Protein AF-A0A7W6GP53-F1 (afdb_monomer_lite)

Radius of gyration: 15.45 Å; chains: 1; bounding box: 38×41×33 Å

Structure (mmCIF, N/CA/C/O backbone):
data_AF-A0A7W6GP53-F1
#
_entry.id   AF-A0A7W6GP53-F1
#
loop_
_atom_site.group_PDB
_atom_site.id
_atom_site.type_symbol
_atom_site.label_atom_id
_atom_site.label_alt_id
_atom_site.label_comp_id
_atom_site.label_asym_id
_atom_site.label_entity_id
_atom_site.label_seq_id
_atom_site.pdbx_PDB_ins_code
_atom_site.Cartn_x
_atom_site.Cartn_y
_atom_site.Cartn_z
_atom_site.occupancy
_atom_site.B_iso_or_equiv
_atom_site.auth_seq_id
_atom_site.auth_comp_id
_atom_site.auth_asym_id
_atom_site.auth_atom_id
_atom_site.pdbx_PDB_model_num
ATOM 1 N N . MET A 1 1 ? -12.006 -1.193 -13.267 1.00 56.91 1 MET A N 1
ATOM 2 C CA . MET A 1 1 ? -11.193 -1.408 -14.483 1.00 56.91 1 MET A CA 1
ATOM 3 C C . MET A 1 1 ? -10.850 -2.889 -14.584 1.00 56.91 1 MET A C 1
ATOM 5 O O . MET A 1 1 ? -11.131 -3.605 -13.632 1.00 56.91 1 MET A O 1
ATOM 9 N N . ASN A 1 2 ? -10.343 -3.368 -15.724 1.00 81.62 2 ASN A N 1
ATOM 10 C CA . ASN A 1 2 ? -9.877 -4.751 -15.856 1.00 81.62 2 ASN A CA 1
ATOM 11 C C . ASN A 1 2 ? -8.370 -4.773 -15.589 1.00 81.62 2 ASN A C 1
ATOM 13 O O . ASN A 1 2 ? -7.609 -4.266 -16.407 1.00 81.62 2 ASN A O 1
ATOM 17 N N . HIS A 1 3 ? -7.961 -5.282 -14.431 1.00 86.25 3 HIS A N 1
ATOM 18 C CA . HIS A 1 3 ? -6.551 -5.415 -14.069 1.00 86.25 3 HIS A CA 1
ATOM 19 C C . HIS A 1 3 ? -5.919 -6.632 -14.754 1.00 86.25 3 HIS A C 1
ATOM 21 O O . HIS A 1 3 ? -6.619 -7.632 -14.951 1.00 86.25 3 HIS A O 1
ATOM 27 N N . PRO A 1 4 ? -4.612 -6.605 -15.076 1.00 91.62 4 PRO A N 1
ATOM 28 C CA . PRO A 1 4 ? -3.892 -7.837 -15.376 1.00 91.62 4 PRO A CA 1
ATOM 29 C C . PRO A 1 4 ? -3.923 -8.758 -14.149 1.00 91.62 4 PRO A C 1
ATOM 31 O O . PRO A 1 4 ? -4.135 -8.315 -13.016 1.00 91.62 4 PRO A O 1
ATOM 34 N N . ALA A 1 5 ? -3.694 -10.052 -14.359 1.00 94.75 5 ALA A N 1
ATOM 35 C CA . ALA A 1 5 ? -3.477 -10.954 -13.237 1.00 94.75 5 ALA A CA 1
ATOM 36 C C . ALA A 1 5 ? -2.178 -10.569 -12.512 1.00 94.75 5 ALA A C 1
ATOM 38 O O . ALA A 1 5 ? -1.175 -10.256 -13.153 1.00 94.75 5 ALA A O 1
ATOM 39 N N . LEU A 1 6 ? -2.194 -10.607 -11.179 1.00 97.81 6 LEU A N 1
ATOM 40 C CA . LEU A 1 6 ? -0.962 -10.548 -10.393 1.00 97.81 6 LEU A CA 1
ATOM 41 C C . LEU A 1 6 ? -0.091 -11.778 -10.697 1.00 97.81 6 LEU A C 1
ATOM 43 O O . LEU A 1 6 ? -0.642 -12.828 -11.053 1.00 97.81 6 LEU A O 1
ATOM 47 N N . PRO A 1 7 ? 1.239 -11.698 -10.506 1.00 97.88 7 PRO A N 1
ATOM 48 C CA . PRO A 1 7 ? 2.081 -12.883 -10.602 1.00 97.88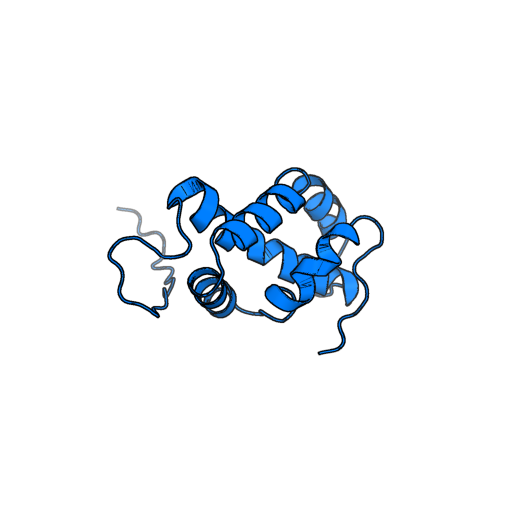 7 PRO A CA 1
ATOM 49 C C . PRO A 1 7 ? 1.588 -13.962 -9.628 1.00 97.88 7 PRO A C 1
ATOM 51 O O . PRO A 1 7 ? 1.139 -13.652 -8.523 1.00 97.88 7 PRO A O 1
ATOM 54 N N . GLU A 1 8 ? 1.670 -15.231 -10.032 1.00 96.44 8 GLU A N 1
ATOM 55 C CA . GLU A 1 8 ? 1.014 -16.357 -9.346 1.00 96.44 8 GLU A CA 1
ATOM 56 C C . GLU A 1 8 ? 1.351 -16.430 -7.846 1.00 96.44 8 GLU A C 1
ATOM 58 O O . GLU A 1 8 ? 0.461 -16.568 -7.006 1.00 96.44 8 GLU A O 1
ATOM 63 N N . ASN A 1 9 ? 2.620 -16.205 -7.495 1.00 95.88 9 ASN A N 1
ATOM 64 C CA . ASN A 1 9 ? 3.112 -16.204 -6.111 1.00 95.88 9 ASN A CA 1
ATOM 65 C C . ASN A 1 9 ? 2.451 -15.137 -5.212 1.00 95.88 9 ASN A C 1
ATOM 67 O O . ASN A 1 9 ? 2.475 -15.260 -3.980 1.00 95.88 9 ASN A O 1
ATOM 71 N N . PHE A 1 10 ? 1.844 -14.113 -5.822 1.00 98.06 10 PHE A N 1
ATOM 72 C CA . PHE A 1 10 ? 1.187 -12.979 -5.170 1.00 98.06 10 PHE A CA 1
ATOM 73 C C . PHE A 1 10 ? -0.318 -12.901 -5.454 1.00 98.06 10 PHE A C 1
ATOM 75 O O . PHE A 1 10 ? -0.960 -11.914 -5.096 1.00 98.06 10 PHE A O 1
ATOM 82 N N . ALA A 1 11 ? -0.919 -13.952 -6.022 1.00 97.19 11 ALA A N 1
ATOM 83 C CA . ALA A 1 11 ? -2.355 -14.008 -6.310 1.00 97.19 11 ALA A CA 1
ATOM 84 C C . ALA A 1 11 ? -3.241 -13.806 -5.063 1.00 97.19 11 ALA A C 1
ATOM 86 O O . ALA A 1 11 ? -4.375 -13.342 -5.174 1.00 97.19 11 ALA A O 1
ATOM 87 N N . PHE A 1 12 ? -2.717 -14.081 -3.862 1.00 96.81 12 PHE A N 1
ATOM 88 C CA . PHE A 1 12 ? -3.401 -13.812 -2.592 1.00 96.81 12 PHE A CA 1
ATOM 89 C C . PHE A 1 12 ? -3.725 -12.323 -2.369 1.00 96.81 12 PHE A C 1
ATOM 91 O O . PHE A 1 12 ? -4.599 -12.012 -1.564 1.00 96.81 12 PHE A O 1
ATOM 98 N N . LEU A 1 13 ? -3.063 -11.405 -3.085 1.00 98.25 13 LEU A N 1
ATOM 99 C CA . LEU A 1 13 ? -3.351 -9.971 -3.028 1.00 98.25 13 LEU A CA 1
ATOM 100 C C . LEU A 1 13 ? -4.490 -9.534 -3.959 1.00 98.25 13 LEU A C 1
ATOM 102 O O . LEU A 1 13 ? -4.900 -8.374 -3.904 1.00 98.25 13 LEU A O 1
ATOM 106 N N . ALA A 1 14 ? -5.031 -10.435 -4.786 1.00 97.31 14 ALA A N 1
ATOM 107 C CA . ALA A 1 14 ? -6.114 -10.125 -5.719 1.00 97.31 14 ALA A CA 1
ATOM 108 C C . ALA A 1 14 ? -7.321 -9.402 -5.076 1.00 97.31 14 ALA A C 1
ATOM 110 O O . ALA A 1 14 ? -7.815 -8.456 -5.691 1.00 97.31 14 ALA A O 1
ATOM 111 N N . PRO A 1 15 ? -7.770 -9.730 -3.842 1.00 97.69 15 PRO A N 1
ATOM 112 C CA . PRO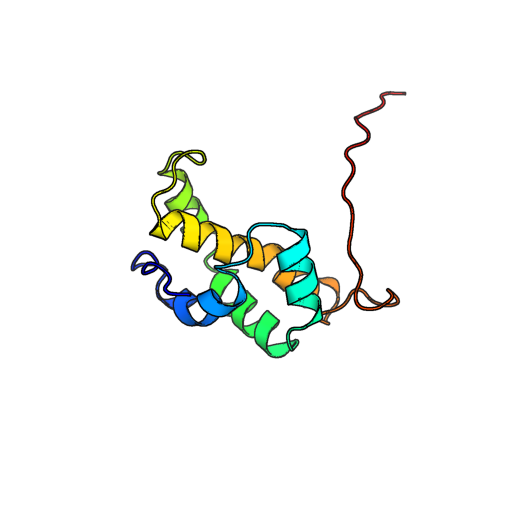 A 1 15 ? -8.864 -9.001 -3.192 1.00 97.69 15 PRO A CA 1
ATOM 113 C C . PRO A 1 15 ? -8.584 -7.507 -2.971 1.00 97.69 15 PRO A C 1
ATOM 115 O O . PRO A 1 15 ? -9.515 -6.711 -2.902 1.00 97.69 15 PRO A O 1
ATOM 118 N N . PHE A 1 16 ? -7.313 -7.110 -2.884 1.00 98.25 16 PHE A N 1
ATOM 119 C CA . PHE A 1 16 ? -6.899 -5.736 -2.589 1.00 98.25 16 PHE A CA 1
ATOM 120 C C . PHE A 1 16 ? -6.597 -4.910 -3.846 1.00 98.25 16 PHE A C 1
ATOM 122 O O . PHE A 1 16 ? -6.407 -3.695 -3.765 1.00 98.25 16 PHE A O 1
ATOM 129 N N . VAL A 1 17 ? -6.585 -5.545 -5.021 1.00 98.06 17 VAL A N 1
ATOM 130 C CA . VAL A 1 17 ? -6.294 -4.900 -6.309 1.00 98.06 17 VAL A CA 1
ATOM 131 C C . VAL A 1 17 ? -7.311 -3.805 -6.636 1.00 98.06 17 VAL A C 1
ATOM 133 O O . VAL A 1 17 ? -6.916 -2.714 -7.035 1.00 98.06 17 VAL A O 1
ATOM 136 N N . ALA A 1 18 ? -8.604 -4.034 -6.392 1.00 96.75 18 ALA A N 1
ATOM 137 C CA . ALA A 1 18 ? -9.631 -3.009 -6.605 1.00 96.75 18 ALA A CA 1
ATOM 138 C C . ALA A 1 18 ? -9.440 -1.777 -5.696 1.00 96.75 18 ALA A C 1
ATOM 140 O O . ALA A 1 18 ? -9.835 -0.663 -6.047 1.00 96.75 18 ALA A O 1
ATOM 141 N N . THR A 1 19 ? -8.812 -1.971 -4.535 1.00 97.50 19 THR A N 1
ATOM 142 C CA . THR A 1 19 ? -8.577 -0.913 -3.553 1.00 97.50 19 THR A CA 1
ATOM 143 C C . THR A 1 19 ? -7.307 -0.122 -3.851 1.00 97.50 19 THR A C 1
ATOM 145 O O . THR A 1 19 ? -7.334 1.101 -3.747 1.00 97.50 19 THR A O 1
ATOM 148 N N . TRP A 1 20 ? -6.210 -0.779 -4.228 1.00 98.19 20 TRP A N 1
ATOM 149 C CA . TRP A 1 20 ? -4.893 -0.130 -4.335 1.00 98.19 20 TRP A CA 1
ATOM 150 C C . TRP A 1 20 ? -4.318 -0.098 -5.754 1.00 98.19 20 TRP A C 1
ATOM 152 O O . TRP A 1 20 ? -3.494 0.758 -6.062 1.00 98.19 20 TRP A O 1
ATOM 162 N N . GLY A 1 21 ? -4.753 -1.000 -6.633 1.00 97.19 21 GLY A N 1
ATOM 163 C CA . GLY A 1 21 ? -4.147 -1.238 -7.945 1.00 97.19 21 GLY A CA 1
ATOM 164 C C . GLY A 1 21 ? -4.330 -0.113 -8.967 1.00 97.19 21 GLY A C 1
ATOM 165 O O . GLY A 1 21 ? -3.550 -0.042 -9.915 1.00 97.19 21 GLY A O 1
ATOM 166 N N . ASP A 1 22 ? -5.307 0.773 -8.759 1.00 96.69 22 ASP A N 1
ATOM 167 C CA . ASP A 1 22 ? -5.587 1.944 -9.610 1.00 96.69 22 ASP A CA 1
ATOM 168 C C . ASP A 1 22 ? -5.063 3.262 -9.014 1.00 96.69 22 ASP A C 1
ATOM 170 O O . ASP A 1 22 ? -5.335 4.334 -9.546 1.00 96.69 22 ASP A O 1
ATOM 174 N N . LEU A 1 23 ? -4.336 3.209 -7.891 1.00 97.19 23 LEU A N 1
ATOM 175 C CA . LEU A 1 23 ? -3.824 4.401 -7.214 1.00 97.19 23 LEU A CA 1
ATOM 176 C C . LEU A 1 23 ? -2.371 4.641 -7.630 1.00 97.19 23 LEU A C 1
ATOM 178 O O . LEU A 1 23 ? -1.461 3.895 -7.258 1.00 97.19 23 LEU A O 1
ATOM 182 N N . HIS A 1 24 ? -2.151 5.690 -8.415 1.00 96.12 24 HIS A N 1
ATOM 183 C CA . HIS A 1 24 ? -0.869 5.977 -9.055 1.00 96.12 24 HIS A CA 1
ATOM 184 C C . HIS A 1 24 ? 0.001 6.931 -8.233 1.00 96.12 24 HIS A C 1
ATOM 186 O O . HIS A 1 24 ? 1.226 6.920 -8.353 1.00 96.12 24 HIS A O 1
ATOM 192 N N . THR A 1 25 ? -0.606 7.728 -7.359 1.00 95.88 25 THR A N 1
ATOM 193 C CA . THR A 1 25 ? 0.077 8.744 -6.554 1.00 95.88 25 THR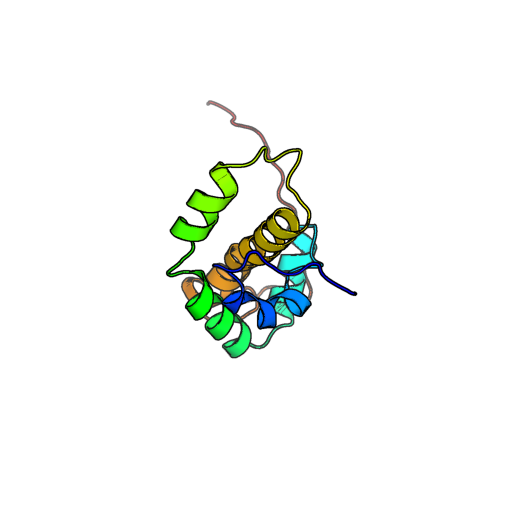 A CA 1
ATOM 194 C C . THR A 1 25 ? 0.013 8.425 -5.062 1.00 95.88 25 THR A C 1
ATOM 196 O O . THR A 1 25 ? -0.857 7.691 -4.592 1.00 95.88 25 THR A O 1
ATOM 199 N N . GLN A 1 26 ? 0.948 8.986 -4.289 1.00 95.19 26 GLN A N 1
ATOM 200 C CA . GLN A 1 26 ? 0.900 8.902 -2.825 1.00 95.19 26 GLN A CA 1
ATOM 201 C C . GLN A 1 26 ? -0.392 9.519 -2.277 1.00 95.19 26 GLN A C 1
ATOM 203 O O . GLN A 1 26 ? -1.030 8.929 -1.417 1.00 95.19 26 GLN A O 1
ATOM 208 N N . ASP A 1 27 ? -0.800 10.669 -2.809 1.00 95.75 27 ASP A N 1
ATOM 209 C CA . ASP A 1 27 ? -1.983 11.407 -2.368 1.00 95.75 27 ASP A CA 1
ATOM 210 C C . ASP A 1 27 ? -3.290 10.615 -2.580 1.00 95.75 27 ASP A C 1
ATOM 212 O O . ASP A 1 27 ? -4.149 10.576 -1.701 1.00 95.75 27 ASP A O 1
ATOM 216 N N . GLU A 1 28 ? -3.422 9.888 -3.693 1.00 97.25 28 GLU A N 1
ATOM 217 C CA . GLU A 1 28 ? -4.548 8.969 -3.916 1.00 97.25 28 GLU A CA 1
ATOM 218 C C . GLU A 1 28 ? -4.597 7.845 -2.874 1.00 97.25 28 GLU A C 1
ATOM 220 O O . GLU A 1 28 ? -5.662 7.573 -2.313 1.00 97.25 28 GLU A O 1
ATOM 225 N N . ARG A 1 29 ? -3.453 7.215 -2.568 1.00 98.00 29 ARG A N 1
ATOM 226 C CA . ARG A 1 29 ? -3.370 6.174 -1.528 1.00 98.00 29 ARG A CA 1
ATOM 227 C C . ARG A 1 29 ? -3.669 6.742 -0.144 1.00 98.00 29 ARG A C 1
ATOM 229 O O . ARG A 1 29 ? -4.419 6.138 0.622 1.00 98.00 29 ARG A O 1
ATOM 236 N N . TYR A 1 30 ? -3.147 7.930 0.141 1.00 96.94 30 TYR A N 1
ATOM 237 C CA . TYR A 1 30 ? -3.374 8.653 1.382 1.00 96.94 30 TYR A CA 1
ATOM 238 C C . TYR A 1 30 ? -4.858 8.972 1.605 1.00 96.94 30 TYR A C 1
ATOM 240 O O . TYR A 1 30 ? -5.399 8.739 2.689 1.00 96.94 30 TYR A O 1
ATOM 248 N N . ARG A 1 31 ? -5.554 9.480 0.580 1.00 97.00 31 ARG A N 1
ATOM 249 C CA . ARG A 1 31 ? -7.006 9.707 0.644 1.00 97.00 31 ARG A CA 1
ATOM 250 C C . ARG A 1 31 ? -7.771 8.400 0.786 1.00 97.00 31 ARG A C 1
ATOM 252 O O . ARG A 1 31 ? -8.629 8.316 1.660 1.00 97.00 31 ARG A O 1
ATOM 259 N N . ARG A 1 32 ? -7.404 7.367 0.019 1.00 98.00 32 ARG A N 1
ATOM 260 C CA . ARG A 1 32 ? -8.039 6.047 0.112 1.00 98.00 32 ARG A CA 1
ATOM 261 C C . ARG A 1 32 ? -7.964 5.483 1.529 1.00 98.00 32 ARG A C 1
ATOM 263 O O . ARG A 1 32 ? -8.984 5.051 2.053 1.00 98.00 32 ARG A O 1
ATOM 270 N N . ARG A 1 33 ? -6.801 5.546 2.187 1.00 97.88 33 ARG A N 1
ATOM 271 C CA . ARG A 1 33 ? -6.647 5.109 3.585 1.00 97.88 33 ARG A CA 1
ATOM 272 C C . ARG A 1 33 ? -7.666 5.773 4.508 1.00 97.88 33 ARG A C 1
ATOM 274 O O . ARG A 1 33 ? -8.264 5.086 5.319 1.00 97.88 33 ARG A O 1
ATOM 281 N N . GLN A 1 34 ? -7.895 7.082 4.376 1.00 97.56 34 GLN A N 1
ATOM 282 C CA . GLN A 1 34 ? -8.814 7.835 5.243 1.00 97.56 34 GLN A CA 1
ATOM 283 C C . GLN A 1 34 ? -10.300 7.456 5.074 1.00 97.56 34 GLN A C 1
ATOM 285 O O . GLN A 1 34 ? -11.115 7.794 5.944 1.00 97.56 34 GLN A O 1
ATOM 290 N N . GLU A 1 35 ? -10.647 6.813 3.956 1.00 97.44 35 GLU A N 1
ATOM 291 C CA . 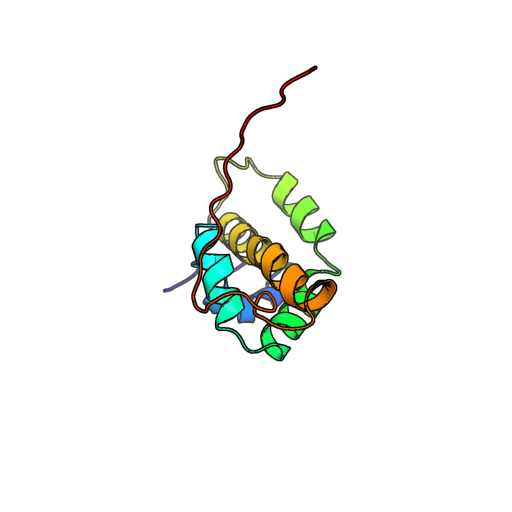GLU A 1 35 ? -12.000 6.368 3.603 1.00 97.44 35 GLU A CA 1
ATOM 292 C C . GLU A 1 35 ? -12.271 4.913 4.005 1.00 97.44 35 GLU A C 1
ATOM 294 O O . GLU A 1 35 ? -13.426 4.553 4.234 1.00 97.44 35 GLU A O 1
ATOM 299 N N . LEU A 1 36 ? -11.228 4.085 4.105 1.00 97.88 36 LEU A N 1
ATOM 300 C CA . LEU A 1 36 ? -11.368 2.659 4.383 1.00 97.88 36 LEU A CA 1
ATOM 301 C C . LEU A 1 36 ? -11.714 2.377 5.855 1.00 97.88 36 LEU A C 1
ATOM 303 O O . LEU A 1 36 ? -11.209 3.052 6.759 1.00 97.88 36 LEU A O 1
ATOM 307 N N . PRO A 1 37 ? -12.524 1.340 6.129 1.00 98.00 37 PRO A N 1
ATOM 308 C CA . PRO A 1 37 ? -12.675 0.804 7.473 1.00 98.00 37 PRO A CA 1
ATOM 309 C C . PRO A 1 37 ? -11.341 0.293 8.028 1.00 98.00 37 PRO A C 1
ATOM 311 O O . PRO A 1 37 ? -10.555 -0.328 7.314 1.00 98.00 37 PRO A O 1
ATOM 314 N N . GLN A 1 38 ? -11.123 0.472 9.334 1.00 97.94 38 GLN A N 1
ATOM 315 C CA . GLN A 1 38 ? -9.904 0.009 10.008 1.00 97.94 38 GLN A CA 1
ATOM 316 C C . GLN A 1 38 ? -9.651 -1.493 9.794 1.00 97.94 38 GLN A C 1
ATOM 318 O O . GLN A 1 38 ? -8.535 -1.882 9.468 1.00 97.94 38 GLN A O 1
ATOM 323 N N . GLY A 1 39 ? -10.692 -2.327 9.890 1.00 98.38 39 GLY A N 1
ATOM 324 C CA . GLY A 1 39 ? -10.559 -3.774 9.697 1.00 98.38 39 GLY A CA 1
ATOM 325 C C . GLY A 1 39 ? -10.117 -4.180 8.284 1.00 98.38 39 GLY A C 1
ATOM 326 O O . GLY A 1 39 ? -9.453 -5.200 8.123 1.00 98.38 39 GLY A O 1
ATOM 327 N N . GLU A 1 40 ? -10.426 -3.382 7.254 1.00 98.56 40 GLU A N 1
ATOM 328 C CA . GLU A 1 40 ? -9.933 -3.640 5.892 1.00 98.56 40 GLU A CA 1
ATOM 329 C C . GLU A 1 40 ? -8.439 -3.318 5.766 1.00 98.56 40 GLU A C 1
ATOM 331 O O . GLU A 1 40 ? -7.699 -4.055 5.110 1.00 98.56 40 GLU A O 1
ATOM 336 N N . LEU A 1 41 ? -7.980 -2.254 6.434 1.00 98.75 41 LEU A N 1
ATOM 337 C CA . LEU A 1 41 ? -6.561 -1.897 6.507 1.00 98.75 41 LEU A CA 1
ATOM 338 C C . LEU A 1 41 ? -5.763 -2.960 7.270 1.00 98.75 41 LEU A C 1
ATOM 340 O O . LEU A 1 41 ? -4.694 -3.357 6.815 1.00 98.75 41 LEU A O 1
ATOM 344 N N . GLU A 1 42 ? -6.303 -3.463 8.382 1.00 98.69 42 GLU A N 1
ATOM 345 C CA . GLU A 1 42 ? -5.710 -4.551 9.169 1.00 98.69 42 GLU A CA 1
ATOM 346 C C . GLU A 1 42 ? -5.629 -5.855 8.372 1.00 98.69 42 GLU A C 1
ATOM 348 O O . GLU A 1 42 ? -4.586 -6.506 8.370 1.00 98.69 42 GLU A O 1
ATOM 353 N N . ALA A 1 43 ? -6.689 -6.223 7.645 1.00 98.62 43 ALA A N 1
ATOM 354 C CA . ALA A 1 43 ? -6.692 -7.421 6.808 1.00 98.62 43 ALA A CA 1
ATOM 355 C C . ALA A 1 43 ? -5.650 -7.342 5.682 1.00 98.62 43 ALA A C 1
ATOM 357 O O . ALA A 1 43 ? -4.941 -8.315 5.418 1.00 98.62 43 ALA A O 1
ATOM 358 N N . PHE A 1 44 ? -5.535 -6.181 5.033 1.00 98.69 44 PHE A N 1
ATOM 359 C CA . PHE A 1 44 ? -4.529 -5.958 3.999 1.00 98.69 44 PHE A CA 1
ATOM 360 C C . PHE A 1 44 ? -3.106 -5.986 4.564 1.00 98.69 44 PHE A C 1
ATOM 362 O O . PHE A 1 44 ? -2.233 -6.662 4.014 1.00 98.69 44 PHE A O 1
ATOM 369 N N . HIS A 1 45 ? -2.884 -5.301 5.686 1.00 98.69 45 HIS A N 1
ATOM 370 C CA . HIS A 1 45 ? -1.603 -5.292 6.384 1.00 98.69 45 HIS A CA 1
ATOM 371 C C . HIS A 1 45 ? -1.173 -6.706 6.790 1.00 98.69 45 HIS A C 1
ATOM 373 O O . HIS A 1 45 ? -0.084 -7.138 6.418 1.00 98.69 45 HIS A O 1
ATOM 379 N N . ALA A 1 46 ? -2.052 -7.466 7.446 1.00 98.56 46 ALA A N 1
ATOM 380 C CA . ALA A 1 46 ? -1.770 -8.830 7.884 1.00 98.56 46 ALA A CA 1
ATOM 381 C C . ALA A 1 46 ? -1.463 -9.783 6.718 1.00 98.56 46 ALA A C 1
ATOM 383 O O . ALA A 1 46 ? -0.652 -10.697 6.868 1.00 98.56 46 ALA A O 1
ATOM 384 N N . ALA A 1 47 ? -2.090 -9.576 5.555 1.00 98.38 47 ALA A N 1
ATOM 385 C CA . ALA A 1 47 ? -1.837 -10.384 4.368 1.00 98.38 47 ALA A CA 1
ATOM 386 C C . ALA A 1 47 ? -0.462 -10.097 3.744 1.00 98.38 47 ALA A C 1
ATOM 388 O O . ALA A 1 47 ? 0.218 -11.028 3.311 1.00 98.38 47 ALA A O 1
ATOM 389 N N . LEU A 1 48 ? -0.059 -8.824 3.667 1.00 98.38 48 LEU A N 1
ATOM 390 C CA . LEU A 1 48 ? 1.107 -8.405 2.888 1.00 98.38 48 LEU A CA 1
ATOM 391 C C . LEU A 1 48 ? 2.373 -8.177 3.723 1.00 98.38 48 LEU A C 1
ATOM 393 O O . LEU A 1 48 ? 3.451 -8.567 3.281 1.00 98.38 48 LEU A O 1
ATOM 397 N N . ALA A 1 49 ? 2.276 -7.574 4.911 1.00 98.19 49 ALA A N 1
ATOM 398 C CA . ALA A 1 49 ? 3.446 -7.194 5.707 1.00 98.19 49 ALA A CA 1
ATOM 399 C C . ALA A 1 49 ? 4.421 -8.363 5.973 1.00 98.19 49 ALA A C 1
ATOM 401 O O . ALA A 1 49 ? 5.620 -8.173 5.760 1.00 98.19 49 ALA A O 1
ATOM 402 N N . PRO A 1 50 ? 3.965 -9.588 6.324 1.00 98.12 50 PRO A N 1
ATOM 403 C CA . PRO A 1 50 ? 4.868 -10.722 6.546 1.00 98.12 50 PRO A CA 1
ATOM 404 C C . PRO A 1 50 ? 5.606 -11.202 5.290 1.00 98.12 50 PRO A C 1
ATOM 406 O O . PRO A 1 50 ? 6.597 -11.914 5.405 1.00 98.12 50 PRO A O 1
ATOM 409 N N . ARG A 1 51 ? 5.115 -10.845 4.096 1.00 97.88 51 ARG A N 1
ATOM 410 C CA . ARG A 1 51 ? 5.635 -11.298 2.795 1.00 97.88 51 ARG A CA 1
ATOM 411 C C . ARG A 1 51 ? 6.260 -10.166 1.981 1.00 97.88 51 ARG A C 1
ATOM 413 O O . ARG A 1 51 ? 6.558 -10.347 0.803 1.00 97.88 51 ARG A O 1
ATOM 420 N N . LEU A 1 52 ? 6.458 -8.994 2.585 1.00 97.75 52 LEU A N 1
ATOM 421 C CA . LEU A 1 52 ? 6.970 -7.815 1.888 1.00 97.75 52 LEU A CA 1
ATOM 422 C C . LEU A 1 52 ? 8.360 -8.062 1.279 1.00 97.75 52 LEU A C 1
ATOM 424 O O . LEU A 1 52 ? 8.619 -7.652 0.150 1.00 97.75 52 LEU A O 1
ATOM 428 N N . GLU A 1 53 ? 9.227 -8.780 1.994 1.00 97.94 53 GLU A N 1
ATOM 429 C CA . GLU A 1 53 ? 10.562 -9.146 1.507 1.00 97.94 53 GLU A CA 1
ATOM 430 C C . GLU A 1 53 ? 10.503 -10.049 0.264 1.00 97.94 53 GLU A C 1
ATOM 432 O O . GLU A 1 53 ? 11.266 -9.843 -0.680 1.00 97.94 53 GLU A O 1
ATOM 437 N N . GLU A 1 54 ? 9.560 -10.997 0.208 1.00 98.25 54 GLU A N 1
ATOM 438 C CA . GLU A 1 54 ? 9.350 -11.845 -0.976 1.00 98.25 54 GLU A CA 1
ATOM 439 C C . GLU A 1 54 ? 8.925 -11.012 -2.190 1.00 98.25 54 GLU A C 1
ATOM 441 O O . GLU A 1 54 ? 9.373 -11.269 -3.309 1.00 98.25 54 GLU A O 1
ATOM 446 N N . VAL A 1 55 ? 8.073 -10.003 -1.976 1.00 98.00 55 VAL A N 1
ATOM 447 C CA . VAL A 1 55 ? 7.639 -9.104 -3.049 1.00 98.00 55 VAL A CA 1
ATOM 448 C C . VAL A 1 55 ? 8.809 -8.280 -3.575 1.00 98.00 55 VAL A C 1
ATOM 450 O O . VAL A 1 55 ? 8.994 -8.221 -4.788 1.00 98.00 55 VAL A O 1
ATOM 453 N N . PHE A 1 56 ? 9.620 -7.678 -2.701 1.00 96.81 56 PHE A N 1
ATOM 454 C CA . PHE A 1 56 ? 10.786 -6.913 -3.152 1.00 96.81 56 PHE A CA 1
ATOM 455 C C . PHE A 1 56 ? 11.821 -7.798 -3.842 1.00 96.81 56 PHE A C 1
ATOM 457 O O . PHE A 1 56 ? 12.248 -7.466 -4.940 1.00 96.81 56 PHE A O 1
ATOM 464 N N . THR A 1 57 ? 12.103 -8.986 -3.302 1.00 98.31 57 THR A N 1
ATOM 465 C CA . THR A 1 57 ? 12.991 -9.971 -3.946 1.00 98.31 57 THR A CA 1
ATOM 466 C C . THR A 1 57 ? 12.518 -10.346 -5.355 1.00 98.31 57 THR A C 1
ATOM 468 O O . THR A 1 57 ? 13.327 -10.623 -6.243 1.00 98.31 57 THR A O 1
ATOM 471 N N . HIS A 1 58 ? 11.204 -10.384 -5.584 1.00 98.12 58 HIS A N 1
ATOM 472 C CA . HIS A 1 58 ? 10.648 -10.585 -6.916 1.00 98.12 58 HIS A CA 1
ATOM 473 C C . HIS A 1 58 ? 10.795 -9.341 -7.802 1.00 98.12 58 HIS A C 1
ATOM 475 O O . HIS A 1 58 ? 11.276 -9.459 -8.925 1.00 98.12 58 HIS A O 1
ATOM 481 N N . LEU A 1 59 ? 10.413 -8.160 -7.308 1.00 97.88 59 LEU A N 1
ATOM 482 C CA . LEU A 1 59 ? 10.460 -6.908 -8.071 1.00 97.88 59 LEU A CA 1
ATOM 483 C C . LEU A 1 59 ? 11.890 -6.472 -8.434 1.00 97.88 59 LEU A C 1
ATOM 485 O O . LEU A 1 59 ? 12.086 -5.908 -9.507 1.00 97.88 59 LEU A O 1
ATOM 489 N N . ASP A 1 60 ? 12.886 -6.800 -7.607 1.00 97.69 60 ASP A N 1
ATOM 490 C CA . ASP A 1 60 ? 14.309 -6.502 -7.837 1.00 97.69 60 ASP A CA 1
ATOM 491 C C . ASP A 1 60 ? 14.895 -7.229 -9.065 1.00 97.69 60 ASP A C 1
ATOM 493 O O . ASP A 1 60 ? 16.002 -6.925 -9.510 1.00 97.69 60 ASP A O 1
ATOM 497 N N . GLN A 1 61 ? 14.161 -8.185 -9.642 1.00 97.81 61 GLN A N 1
ATOM 498 C CA . GLN A 1 61 ? 14.554 -8.898 -10.863 1.00 97.81 61 GLN A CA 1
ATOM 499 C C . GLN A 1 61 ? 14.238 -8.111 -12.144 1.00 97.81 61 GLN A C 1
ATOM 501 O O . GLN A 1 61 ? 14.631 -8.534 -13.234 1.00 97.81 61 GLN A O 1
ATOM 506 N N . PHE A 1 62 ? 13.531 -6.985 -12.033 1.00 97.69 62 PHE A N 1
ATOM 507 C CA . PHE A 1 62 ? 13.036 -6.200 -13.160 1.00 97.69 62 PHE A CA 1
ATOM 508 C C . PHE A 1 62 ? 13.631 -4.788 -13.180 1.00 97.69 62 PHE A C 1
ATOM 510 O O . PHE A 1 62 ? 14.069 -4.256 -12.162 1.00 97.69 62 PHE A O 1
ATOM 517 N N . ASP A 1 63 ? 13.612 -4.148 -14.352 1.00 96.75 63 ASP A N 1
ATOM 518 C CA . ASP A 1 63 ? 13.936 -2.725 -14.465 1.00 96.75 63 ASP A CA 1
ATOM 519 C C . ASP A 1 63 ? 12.778 -1.888 -13.882 1.00 96.75 63 ASP A C 1
ATOM 521 O O . ASP A 1 63 ? 11.656 -1.963 -14.399 1.00 96.75 63 ASP A O 1
ATOM 525 N N . PRO A 1 64 ? 13.010 -1.058 -12.846 1.00 91.25 64 PRO A N 1
ATOM 526 C CA . PRO A 1 64 ? 11.962 -0.242 -12.237 1.00 91.25 64 PRO A CA 1
ATOM 527 C C . PRO A 1 64 ? 11.354 0.793 -13.195 1.00 91.25 64 PRO A C 1
ATOM 529 O O . PRO A 1 64 ? 10.251 1.275 -12.944 1.00 91.25 64 PRO A O 1
ATOM 532 N N . GLN A 1 65 ? 12.044 1.152 -14.284 1.00 94.06 65 GLN A N 1
A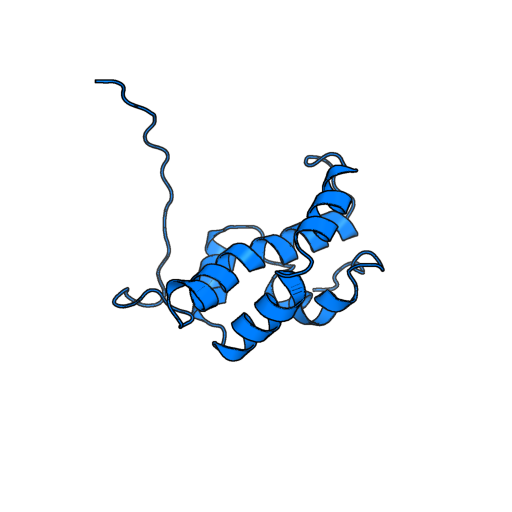TOM 533 C CA . GLN A 1 65 ? 11.521 2.058 -15.312 1.00 94.06 65 GLN A CA 1
ATOM 534 C C . GLN A 1 65 ? 10.709 1.334 -16.398 1.00 94.06 65 GLN A C 1
ATOM 536 O O . GLN A 1 65 ? 10.079 1.992 -17.227 1.00 94.06 65 GLN A O 1
ATOM 541 N N . ALA A 1 66 ? 10.705 -0.002 -16.405 1.00 95.94 66 ALA A N 1
ATOM 542 C CA . ALA A 1 66 ? 10.091 -0.815 -17.452 1.00 95.94 66 ALA A CA 1
ATOM 543 C C . ALA A 1 66 ? 9.478 -2.118 -16.902 1.00 95.94 66 ALA A C 1
ATOM 545 O O . ALA A 1 66 ? 9.674 -3.198 -17.462 1.00 95.94 66 ALA A O 1
ATOM 546 N N . LEU A 1 67 ? 8.718 -2.019 -15.806 1.00 97.00 67 LEU A N 1
ATOM 547 C CA . LEU A 1 67 ? 8.006 -3.161 -15.227 1.00 97.00 67 LEU A CA 1
ATOM 548 C C . LEU A 1 67 ? 6.960 -3.724 -16.210 1.00 97.00 67 LEU A C 1
ATOM 550 O O . LEU A 1 67 ? 6.187 -2.942 -16.780 1.00 97.00 67 LEU A O 1
ATOM 554 N N . PRO A 1 68 ? 6.864 -5.059 -16.378 1.00 97.50 68 PRO A N 1
ATOM 555 C CA . PRO A 1 68 ? 5.725 -5.657 -17.059 1.00 97.50 68 PRO A CA 1
ATOM 556 C C . PRO A 1 68 ? 4.418 -5.393 -16.292 1.00 97.50 68 PRO A C 1
ATOM 558 O O . PRO A 1 68 ? 4.413 -4.992 -15.128 1.00 97.50 68 PRO A O 1
ATOM 561 N N . GLU A 1 69 ? 3.278 -5.562 -16.963 1.00 97.31 69 GLU A N 1
ATOM 562 C CA . GLU A 1 69 ? 1.986 -5.061 -16.469 1.00 97.31 69 GLU A CA 1
ATOM 563 C C . GLU A 1 69 ? 1.575 -5.657 -15.109 1.00 97.31 69 GLU A C 1
ATOM 565 O O . GLU A 1 69 ? 1.043 -4.948 -14.249 1.00 97.31 69 GLU A O 1
ATOM 570 N N . ALA A 1 70 ? 1.854 -6.947 -14.900 1.00 97.69 70 ALA A N 1
ATOM 571 C CA . ALA A 1 70 ? 1.534 -7.672 -13.673 1.00 97.69 70 ALA A CA 1
ATOM 572 C C . ALA A 1 70 ? 2.384 -7.189 -12.486 1.00 97.69 70 ALA A C 1
ATOM 574 O O . ALA A 1 70 ? 1.863 -6.952 -11.395 1.00 97.69 70 ALA A O 1
ATOM 575 N N . GLU A 1 71 ? 3.679 -6.981 -12.702 1.00 98.19 71 GLU A N 1
ATOM 576 C CA . GLU A 1 71 ? 4.633 -6.485 -11.713 1.00 98.19 71 GLU A CA 1
ATOM 577 C C . GLU A 1 71 ? 4.393 -5.005 -11.413 1.00 98.19 71 GLU A C 1
ATOM 579 O O . GLU A 1 71 ? 4.453 -4.589 -10.258 1.00 98.19 71 GLU A O 1
ATOM 584 N N . ALA A 1 72 ? 4.028 -4.212 -12.423 1.00 97.62 72 ALA A N 1
ATOM 585 C CA . ALA A 1 72 ? 3.609 -2.830 -12.232 1.00 97.62 72 ALA A CA 1
ATOM 586 C C . ALA A 1 72 ? 2.342 -2.749 -11.366 1.00 97.62 72 ALA A C 1
ATOM 588 O O . ALA A 1 72 ? 2.225 -1.856 -10.523 1.00 97.62 72 ALA A O 1
ATOM 589 N N . LEU A 1 73 ? 1.385 -3.666 -11.556 1.00 98.12 73 LEU A N 1
ATOM 590 C CA . LEU A 1 73 ? 0.209 -3.776 -10.693 1.00 98.12 73 LEU A CA 1
ATOM 591 C C . LEU A 1 73 ? 0.594 -4.193 -9.269 1.00 98.12 73 LEU A C 1
ATOM 593 O O . LEU A 1 73 ? 0.158 -3.542 -8.318 1.00 98.12 73 LEU A O 1
ATOM 597 N N . LEU A 1 74 ? 1.418 -5.234 -9.120 1.00 98.38 74 LEU A N 1
ATOM 598 C CA . LEU A 1 74 ? 1.916 -5.696 -7.823 1.00 98.38 74 LEU A CA 1
ATOM 599 C C . LEU A 1 74 ? 2.600 -4.559 -7.062 1.00 98.38 74 LEU A C 1
ATOM 601 O O . LEU A 1 74 ? 2.282 -4.322 -5.899 1.00 98.38 74 LEU A O 1
ATOM 605 N N . PHE A 1 75 ? 3.477 -3.813 -7.735 1.00 97.81 75 PHE A N 1
ATOM 606 C CA . PHE A 1 75 ? 4.172 -2.671 -7.158 1.00 97.81 75 PHE A CA 1
ATOM 607 C C . PHE A 1 75 ? 3.188 -1.620 -6.633 1.00 97.81 75 PHE A C 1
ATOM 609 O O . PHE A 1 75 ? 3.289 -1.212 -5.478 1.00 97.81 75 PHE A O 1
ATOM 616 N N . ARG A 1 76 ? 2.174 -1.233 -7.423 1.00 97.56 76 ARG A N 1
ATOM 617 C CA . ARG A 1 76 ? 1.146 -0.274 -6.973 1.00 97.56 76 ARG A CA 1
ATOM 618 C C . ARG A 1 76 ? 0.353 -0.778 -5.770 1.00 97.56 76 ARG A C 1
ATOM 620 O O . ARG A 1 76 ? 0.127 -0.007 -4.838 1.00 97.56 76 ARG A O 1
ATOM 627 N N . VAL A 1 77 ? -0.026 -2.058 -5.757 1.00 98.31 77 VAL A N 1
ATOM 628 C CA . VAL A 1 77 ? -0.711 -2.666 -4.606 1.00 98.31 77 VAL A CA 1
ATOM 629 C C . VAL A 1 77 ? 0.176 -2.602 -3.363 1.00 98.31 77 VAL A C 1
ATOM 631 O O . VAL A 1 77 ? -0.286 -2.162 -2.313 1.00 98.31 77 VAL A O 1
ATOM 634 N N . VAL A 1 78 ? 1.458 -2.955 -3.481 1.00 97.88 78 VAL A N 1
ATOM 635 C CA . VAL A 1 78 ? 2.398 -2.947 -2.352 1.00 97.88 78 VAL A CA 1
ATOM 636 C C . VAL A 1 78 ? 2.670 -1.548 -1.813 1.00 97.88 78 VAL A C 1
ATOM 638 O O . VAL A 1 78 ? 2.785 -1.386 -0.602 1.00 97.88 78 VAL A O 1
ATOM 641 N N . LEU A 1 79 ? 2.662 -0.512 -2.654 1.00 97.88 79 LEU A N 1
ATOM 642 C CA . LEU A 1 79 ? 2.739 0.877 -2.184 1.00 97.88 79 LEU A CA 1
ATOM 643 C C . LEU A 1 79 ? 1.554 1.286 -1.289 1.00 97.88 79 LEU A C 1
ATOM 645 O O . LEU A 1 79 ? 1.664 2.253 -0.532 1.00 97.88 79 LEU A O 1
ATOM 649 N N . GLY A 1 80 ? 0.426 0.571 -1.353 1.00 98.25 80 GLY A N 1
ATOM 650 C CA . GLY A 1 80 ? -0.675 0.722 -0.402 1.00 98.25 80 GLY A CA 1
ATOM 651 C C . GLY A 1 80 ? -0.288 0.336 1.025 1.00 98.25 80 GLY A C 1
ATOM 652 O O . GLY A 1 80 ? -0.843 0.886 1.976 1.00 98.25 80 GLY A O 1
ATOM 653 N N . LEU A 1 81 ? 0.681 -0.574 1.199 1.00 98.44 81 LEU A N 1
ATOM 654 C CA . LEU A 1 81 ? 1.090 -1.049 2.521 1.00 98.44 81 LEU A CA 1
ATOM 655 C C . LEU A 1 81 ? 1.646 0.087 3.372 1.00 98.44 81 LEU A C 1
ATOM 657 O O . LEU A 1 81 ? 1.335 0.149 4.555 1.00 98.44 81 LEU A O 1
ATOM 661 N N . THR A 1 82 ? 2.396 1.017 2.774 1.00 96.56 82 THR A N 1
ATOM 662 C CA . THR A 1 82 ? 2.896 2.203 3.482 1.00 96.56 82 THR A CA 1
ATOM 663 C C . THR A 1 82 ? 1.759 2.944 4.179 1.00 96.56 82 THR A C 1
ATOM 665 O O . THR A 1 82 ? 1.888 3.318 5.340 1.00 96.56 82 THR A O 1
ATOM 668 N N . GLU A 1 83 ? 0.622 3.111 3.504 1.00 97.50 83 GLU A N 1
ATOM 669 C CA . GLU A 1 83 ? -0.537 3.784 4.079 1.00 97.50 83 GLU A CA 1
ATOM 670 C C . GLU A 1 83 ? -1.247 2.918 5.120 1.00 97.50 83 GLU A C 1
ATOM 672 O O . GLU A 1 83 ? -1.569 3.404 6.204 1.00 97.50 83 GLU A O 1
ATOM 677 N N . ALA A 1 84 ? -1.454 1.631 4.840 1.00 98.31 84 ALA A N 1
ATOM 678 C CA . ALA A 1 84 ? -2.077 0.722 5.798 1.00 98.31 84 AL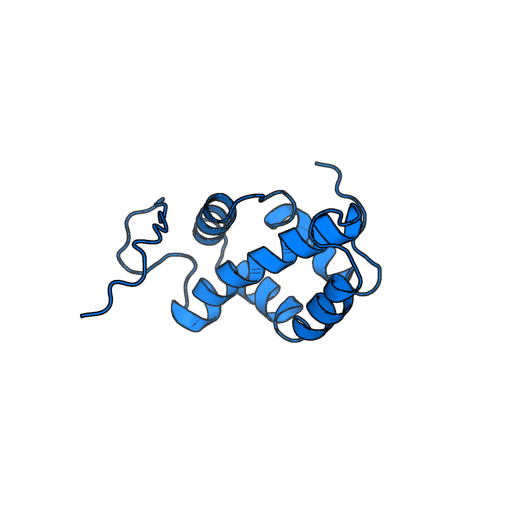A A CA 1
ATOM 679 C C . ALA A 1 84 ? -1.269 0.615 7.105 1.00 98.31 84 ALA A C 1
ATOM 681 O O . ALA A 1 84 ? -1.853 0.729 8.179 1.00 98.31 84 ALA A O 1
ATOM 682 N N . SER A 1 85 ? 0.062 0.515 7.036 1.00 98.31 85 SER A N 1
ATOM 683 C CA . SER A 1 85 ? 0.949 0.506 8.208 1.00 98.31 85 SER A CA 1
ATOM 684 C C . SER A 1 85 ? 0.828 1.776 9.049 1.00 98.31 85 SER A C 1
ATOM 686 O O . SER A 1 85 ? 0.811 1.688 10.272 1.00 98.31 85 SER A O 1
ATOM 688 N N . GLN A 1 86 ? 0.667 2.960 8.444 1.00 97.75 86 GLN A N 1
ATOM 689 C CA . GLN A 1 86 ? 0.432 4.187 9.221 1.00 97.75 86 GLN A CA 1
ATOM 690 C C . GLN A 1 86 ? -0.856 4.091 10.054 1.00 97.75 86 GLN A C 1
ATOM 692 O O . GLN A 1 86 ? -0.868 4.448 11.231 1.00 97.75 86 GLN A O 1
ATOM 697 N N . ALA A 1 87 ? -1.940 3.576 9.470 1.00 98.00 87 ALA A N 1
ATOM 698 C CA . ALA A 1 87 ? -3.195 3.397 10.197 1.00 98.00 87 ALA A CA 1
ATOM 699 C C . ALA A 1 87 ? -3.113 2.296 11.264 1.00 98.00 87 ALA A C 1
ATOM 701 O O . ALA A 1 87 ? -3.596 2.493 12.375 1.00 98.00 87 ALA A O 1
ATOM 702 N N . VAL A 1 88 ? -2.514 1.152 10.934 1.00 98.50 88 VAL A N 1
ATOM 703 C CA . VAL A 1 88 ? -2.501 -0.048 11.784 1.00 98.50 88 VAL A CA 1
ATOM 704 C C . VAL A 1 88 ? -1.466 0.052 12.902 1.00 98.50 88 VAL A C 1
ATOM 706 O O . VAL A 1 88 ? -1.785 -0.210 14.056 1.00 98.50 88 VAL A O 1
ATOM 709 N N . GLU A 1 89 ? -0.236 0.449 12.581 1.00 98.19 89 GLU A N 1
ATOM 710 C CA . GLU A 1 89 ? 0.893 0.391 13.516 1.00 98.19 89 GLU A CA 1
ATOM 711 C C . GLU A 1 89 ? 1.087 1.694 14.298 1.00 98.19 89 GLU A C 1
ATOM 713 O O . GLU A 1 89 ? 1.583 1.664 15.423 1.00 98.19 89 GLU A O 1
ATOM 718 N N . ILE A 1 90 ? 0.719 2.840 13.711 1.00 97.38 90 ILE A N 1
ATOM 719 C CA . ILE A 1 90 ? 1.030 4.159 14.284 1.00 97.38 90 ILE A CA 1
ATOM 720 C C . ILE A 1 90 ? -0.205 4.811 14.903 1.00 97.38 90 ILE A C 1
ATOM 722 O O . ILE A 1 90 ? -0.171 5.223 16.061 1.00 97.38 90 ILE A O 1
ATOM 726 N N . PHE A 1 91 ? -1.298 4.936 14.146 1.00 96.25 91 PHE A N 1
ATOM 727 C CA . PHE A 1 91 ? -2.472 5.689 14.602 1.00 96.25 91 PHE A CA 1
ATOM 728 C C . PHE A 1 91 ? -3.513 4.831 15.324 1.00 96.25 91 PHE A C 1
ATOM 730 O O . PHE A 1 91 ? -4.274 5.365 16.128 1.00 96.25 91 PHE A O 1
ATOM 737 N N . GLY A 1 92 ? -3.590 3.535 15.015 1.00 97.31 92 GLY A N 1
ATOM 738 C CA . GLY A 1 92 ? -4.691 2.664 15.440 1.00 97.31 92 GLY A CA 1
ATOM 739 C C . GLY A 1 92 ? -6.049 3.042 14.827 1.00 97.31 92 GLY A C 1
ATOM 740 O O . GLY A 1 92 ? -7.091 2.634 15.335 1.00 97.31 92 GLY A O 1
ATOM 741 N N . GLN A 1 93 ? -6.056 3.869 13.777 1.00 97.81 93 GLN A N 1
ATOM 742 C CA . GLN A 1 93 ? -7.250 4.319 13.060 1.00 97.81 93 GLN A CA 1
ATOM 743 C C . GLN A 1 93 ? -6.894 4.814 11.641 1.00 97.81 93 GLN A C 1
ATOM 745 O O . GLN A 1 93 ? -5.770 5.269 11.414 1.00 97.81 93 GLN A O 1
ATOM 750 N N . PRO A 1 94 ? -7.850 4.845 10.687 1.00 97.38 94 PRO A N 1
ATOM 751 C CA . PRO A 1 94 ? -7.567 5.198 9.286 1.00 97.38 94 PRO A CA 1
ATOM 752 C C . PRO A 1 94 ? -7.065 6.638 9.071 1.00 97.38 94 PRO A C 1
ATOM 754 O O . PRO A 1 94 ? -6.358 6.953 8.106 1.00 97.38 94 PRO A O 1
ATOM 757 N N . ARG A 1 95 ? -7.455 7.549 9.968 1.00 96.62 95 ARG A N 1
ATOM 758 C CA . ARG A 1 95 ? -7.214 8.992 9.855 1.00 96.62 95 ARG A CA 1
ATOM 759 C C . ARG A 1 95 ? -6.165 9.447 10.853 1.00 96.62 95 ARG A C 1
ATOM 761 O O . ARG A 1 95 ? -6.157 8.987 11.991 1.00 96.62 95 ARG A O 1
ATOM 768 N N . VAL A 1 96 ? -5.367 10.434 10.455 1.00 94.94 96 VAL A N 1
ATOM 769 C CA . VAL A 1 96 ? -4.452 11.117 11.375 1.00 94.94 96 VAL A CA 1
ATOM 770 C C . VAL A 1 96 ? -5.274 11.763 12.501 1.00 94.94 96 VAL A C 1
ATOM 772 O O . VAL A 1 96 ? -6.213 12.510 12.201 1.00 94.94 96 VAL A O 1
ATOM 775 N N . PRO A 1 97 ? -4.969 11.486 13.781 1.00 93.56 97 PRO A N 1
ATOM 776 C CA . PRO A 1 97 ? -5.677 12.096 14.899 1.00 93.56 97 PRO A CA 1
ATOM 777 C C . PRO A 1 97 ? -5.652 13.628 14.823 1.00 93.56 97 PRO A C 1
ATOM 779 O O . PRO A 1 97 ? -4.623 14.227 14.521 1.00 93.56 97 PRO A O 1
ATOM 782 N N . TYR A 1 98 ? -6.794 14.257 15.110 1.00 94.00 98 TYR A N 1
ATOM 783 C CA . TYR A 1 98 ? -6.980 15.718 15.160 1.00 94.00 98 TYR A CA 1
ATOM 784 C C . TYR A 1 98 ? -6.820 16.482 13.835 1.00 94.00 98 TYR A C 1
ATOM 786 O O . TYR A 1 98 ? -6.986 17.702 13.819 1.00 94.00 98 TYR A O 1
ATOM 794 N N . ALA A 1 99 ? -6.555 15.802 12.719 1.00 92.00 99 ALA A N 1
ATOM 795 C CA . ALA A 1 99 ? -6.504 16.441 11.412 1.00 92.00 99 ALA A CA 1
ATOM 796 C C . ALA A 1 99 ? -7.916 16.632 10.815 1.00 92.00 99 ALA A C 1
ATOM 798 O O . ALA A 1 99 ? -8.793 15.783 11.018 1.00 92.00 99 ALA A O 1
ATOM 799 N N . PRO A 1 100 ? -8.160 17.715 10.051 1.00 90.75 100 PRO A N 1
ATOM 800 C CA . PRO A 1 100 ? -9.409 17.884 9.310 1.00 90.75 100 PRO A CA 1
ATOM 801 C C . PRO A 1 100 ? -9.580 16.773 8.264 1.00 90.75 100 PRO A C 1
ATOM 803 O O . PRO A 1 100 ? -8.604 16.217 7.769 1.00 90.75 100 PRO A O 1
ATOM 806 N N . PHE A 1 101 ? -10.819 16.439 7.903 1.00 87.88 101 PHE A N 1
ATOM 807 C CA . PHE A 1 101 ? -11.111 15.380 6.931 1.00 87.88 101 PHE A CA 1
ATOM 808 C C . PHE A 1 101 ? -12.019 15.880 5.790 1.00 87.88 101 PHE A C 1
ATOM 810 O O . PHE A 1 101 ? -13.013 16.547 6.085 1.00 87.88 101 PHE A O 1
ATOM 817 N N . PRO A 1 102 ? -11.749 15.493 4.525 1.00 87.38 102 PRO A N 1
ATOM 818 C CA . PRO A 1 102 ? -10.498 14.894 4.051 1.00 87.38 102 PRO A CA 1
ATOM 819 C C . PRO A 1 102 ? -9.383 15.946 3.994 1.00 87.38 102 PRO A C 1
ATOM 821 O O . PRO A 1 102 ? -9.642 17.132 3.797 1.00 87.38 102 PRO A O 1
ATOM 824 N N . HIS A 1 103 ? -8.132 15.517 4.134 1.00 91.25 103 HIS A N 1
ATOM 825 C CA . HIS A 1 103 ? -6.979 16.380 3.878 1.00 91.25 103 HIS A CA 1
ATOM 826 C C . HIS A 1 103 ? -5.925 15.655 3.046 1.00 91.25 103 HIS A C 1
ATOM 828 O O . HIS A 1 103 ? -6.042 14.463 2.762 1.00 91.25 103 HIS A O 1
ATOM 834 N N . SER A 1 104 ? -4.927 16.415 2.607 1.00 90.81 104 SER A N 1
ATOM 835 C CA . SER A 1 104 ? -3.794 15.961 1.794 1.00 90.81 104 SER A CA 1
ATOM 836 C C . SER A 1 104 ? -2.504 16.438 2.453 1.00 90.81 104 SER A C 1
ATOM 838 O O . SER A 1 104 ? -2.519 17.448 3.159 1.00 90.81 104 SER A O 1
ATOM 840 N N . VAL A 1 105 ? -1.406 15.722 2.232 1.00 86.94 105 VAL A N 1
ATOM 841 C CA . VAL A 1 105 ? -0.080 16.090 2.741 1.00 86.94 105 VAL A CA 1
ATOM 842 C C . VAL A 1 105 ? 0.818 16.370 1.545 1.00 86.94 105 VAL A C 1
ATOM 844 O O . VAL A 1 105 ? 1.008 15.501 0.699 1.00 86.94 105 VAL A O 1
ATOM 847 N N . ALA A 1 106 ? 1.361 17.583 1.469 1.00 85.12 106 ALA A N 1
ATOM 848 C CA . ALA A 1 106 ? 2.391 17.919 0.497 1.00 85.12 106 ALA A CA 1
ATOM 849 C C . ALA A 1 106 ? 3.762 17.627 1.118 1.00 85.12 106 ALA A C 1
ATOM 851 O O . ALA A 1 106 ? 4.090 18.169 2.173 1.00 85.12 106 ALA A O 1
ATOM 852 N N . MET A 1 107 ? 4.549 16.758 0.481 1.00 80.00 107 MET A N 1
ATOM 853 C CA . MET A 1 107 ? 5.944 16.547 0.862 1.00 80.00 107 MET A CA 1
ATOM 854 C C . MET A 1 107 ? 6.839 17.435 0.002 1.00 80.00 107 MET A C 1
ATOM 856 O O . MET A 1 107 ? 6.954 17.224 -1.204 1.00 80.00 107 MET A O 1
ATOM 860 N N . GLU A 1 108 ? 7.486 18.412 0.630 1.00 85.44 108 GLU A N 1
ATOM 861 C CA . GLU A 1 108 ? 8.469 19.283 -0.011 1.00 85.44 108 GLU A CA 1
ATOM 862 C C . GLU A 1 108 ? 9.866 18.951 0.516 1.00 85.44 108 GLU A C 1
ATOM 864 O O . GLU A 1 108 ? 10.134 19.020 1.717 1.00 85.44 108 GLU A O 1
ATOM 869 N N . TRP A 1 109 ? 10.779 18.579 -0.383 1.00 81.00 109 TRP A N 1
ATOM 870 C CA . TRP A 1 109 ? 12.184 18.420 -0.024 1.00 81.00 109 TRP A CA 1
ATOM 871 C C . TRP A 1 109 ? 12.851 19.795 -0.006 1.00 81.00 109 TRP A C 1
ATOM 873 O O . TRP A 1 109 ? 13.093 20.392 -1.052 1.00 81.00 109 TRP A O 1
ATOM 883 N N . VAL A 1 110 ? 13.157 20.296 1.188 1.00 84.25 110 VAL A N 1
ATOM 884 C CA . VAL A 1 110 ? 13.776 21.621 1.385 1.00 84.25 110 VAL A CA 1
ATOM 885 C C . VAL A 1 110 ? 15.306 21.611 1.279 1.00 84.25 110 VAL A C 1
ATOM 887 O O . VAL A 1 110 ? 15.958 22.632 1.484 1.00 84.25 110 VAL A O 1
ATOM 890 N N . GLY A 1 111 ? 15.890 20.465 0.931 1.00 84.81 111 GLY A N 1
ATOM 891 C CA . GLY A 1 111 ? 17.333 20.279 0.890 1.00 84.81 111 GLY A CA 1
ATOM 892 C C . GLY A 1 111 ? 17.972 20.084 2.259 1.00 84.81 111 GLY A C 1
ATOM 893 O O . GLY A 1 111 ? 17.406 20.398 3.304 1.00 84.81 111 GLY A O 1
ATOM 894 N N . TYR A 1 112 ? 19.184 19.535 2.250 1.00 81.69 112 TYR A N 1
ATOM 895 C CA . TYR A 1 112 ? 20.047 19.548 3.424 1.00 81.69 112 TYR A CA 1
ATOM 896 C C . TYR A 1 112 ? 20.760 20.902 3.490 1.00 81.69 112 TYR A C 1
ATOM 898 O O . TYR A 1 112 ? 21.503 21.249 2.572 1.00 81.69 112 TYR A O 1
ATOM 906 N N . GLN A 1 113 ? 20.535 21.664 4.562 1.00 76.31 113 GLN A N 1
ATOM 907 C CA . GLN A 1 113 ? 21.287 22.886 4.849 1.00 76.31 113 GLN A CA 1
ATOM 908 C C . GLN A 1 113 ? 22.319 22.595 5.949 1.00 76.31 113 GLN A C 1
ATOM 910 O O . GLN A 1 113 ? 21.942 22.570 7.123 1.00 76.31 113 GLN A O 1
ATOM 915 N N . PRO A 1 114 ? 23.597 22.335 5.612 1.00 77.38 114 PRO A N 1
ATOM 916 C CA . PRO A 1 114 ? 24.641 22.248 6.626 1.00 77.38 114 PRO A CA 1
ATOM 917 C C . PRO A 1 114 ? 24.820 23.613 7.306 1.00 77.38 114 PRO A C 1
ATOM 919 O O . PRO A 1 114 ? 24.810 24.645 6.632 1.00 77.38 114 PRO A O 1
ATOM 922 N N . HIS A 1 115 ? 24.940 23.593 8.636 1.00 70.12 115 HIS A N 1
ATOM 923 C CA . HIS A 1 115 ? 25.241 24.756 9.477 1.00 70.12 115 HIS A CA 1
ATOM 924 C C . HIS A 1 115 ? 26.697 25.202 9.328 1.00 70.12 115 HIS A C 1
ATOM 926 O O . HIS A 1 115 ? 27.564 24.311 9.166 1.00 70.12 115 HIS A O 1
#

Organism: NCBI:txid944425

Sequence (115 aa):
MNHPALPENFAFLAPFVATWGDLHTQDERYRRRQELPQGELEAFHAALAPRLEEVFTHLDQFDPQALPEAEALLFRVVLGLTEASQAVEIFGQPRVPYAPFPHSVAMEWVGYQPH

Foldseek 3Di:
DDADQAPPVVNVCVVCLVQFLPQDDPQSLLLSLLVDFLVVLVVLLVSDVVCVVVLVVVLVVDDPVDDDRNNSSSVRSSSSNVQSCCCVVPVVHSDDPPDDPPDGDDDDDPDDDDD

pLDDT: mean 94.82, std 6.54, range [56.91, 98.75]

Secondary structure (DSSP, 8-state):
--PPPPPGGGGGGHHHHHHHTT--SHHHHHHHHHHS-HHHHHHHHHHHGGGHHHHHHHHTTS-TTS--HHHHHHHHHHHHHHHHHIIIIIISSSS-TT--SS-------------